Protein AF-A0A9D5CLG7-F1 (afdb_monomer)

Organism: NCBI:txid325984

Foldseek 3Di:
DPDVVVVVLVVDDQAEDELLLDADDPVVLVVLVVVADPPDDGPPVNVVNCVRCVVCVVCPVVSFDAADPSLLVSLVRQWHDRPPDIDGRDPVLLVVLVVQCVVVRTYSNSSSVVSVVVVVD

Structure (mmCIF, N/CA/C/O backbone):
data_AF-A0A9D5CLG7-F1
#
_entry.id   AF-A0A9D5CLG7-F1
#
loop_
_atom_site.group_PDB
_atom_site.id
_atom_site.type_symbol
_atom_site.label_atom_id
_atom_site.label_alt_id
_atom_site.label_comp_id
_atom_site.label_asym_id
_atom_site.label_entity_id
_atom_site.label_seq_id
_atom_site.pdbx_PDB_ins_code
_atom_site.Cartn_x
_atom_site.Cartn_y
_atom_site.Cartn_z
_atom_site.occupancy
_atom_site.B_iso_or_equiv
_atom_site.auth_seq_id
_atom_site.auth_comp_id
_atom_site.auth_asym_id
_atom_site.auth_atom_id
_atom_site.pdbx_PDB_model_num
ATOM 1 N N . MET A 1 1 ? -37.899 -3.023 -4.280 1.00 41.09 1 MET A N 1
ATOM 2 C CA . MET A 1 1 ? -37.759 -1.625 -3.823 1.00 41.09 1 MET A CA 1
ATOM 3 C C . MET A 1 1 ? -36.435 -1.510 -3.085 1.00 41.09 1 MET A C 1
ATOM 5 O O . MET A 1 1 ? -36.328 -2.059 -1.998 1.00 41.09 1 MET A O 1
ATOM 9 N N . ALA A 1 2 ? -35.408 -0.921 -3.705 1.00 43.69 2 ALA A N 1
ATOM 10 C CA . ALA A 1 2 ? -34.139 -0.651 -3.026 1.00 43.69 2 ALA A CA 1
ATOM 11 C C . ALA A 1 2 ? -34.364 0.487 -2.016 1.00 43.69 2 ALA A C 1
ATOM 13 O O . ALA A 1 2 ? -34.921 1.523 -2.373 1.00 43.69 2 ALA A O 1
ATOM 14 N N . SER A 1 3 ? -34.030 0.250 -0.746 1.00 47.88 3 SER A N 1
ATOM 15 C CA . SER A 1 3 ? -34.270 1.198 0.346 1.00 47.88 3 SER A CA 1
ATOM 16 C C . SER A 1 3 ? -33.360 2.417 0.210 1.00 47.88 3 SER A C 1
ATOM 18 O O . SER A 1 3 ? -32.168 2.266 -0.057 1.00 47.88 3 SER A O 1
ATOM 20 N N . ALA A 1 4 ? -33.904 3.613 0.457 1.00 49.62 4 ALA A N 1
ATOM 21 C CA . ALA A 1 4 ? -33.154 4.868 0.479 1.00 49.62 4 ALA A CA 1
ATOM 22 C C . ALA A 1 4 ? -31.922 4.800 1.404 1.00 49.62 4 ALA A C 1
ATOM 24 O O . ALA A 1 4 ? -30.911 5.414 1.098 1.00 49.62 4 ALA A O 1
ATOM 25 N N . ALA A 1 5 ? -31.948 3.971 2.455 1.00 48.78 5 ALA A N 1
ATOM 26 C CA . ALA A 1 5 ? -30.805 3.725 3.339 1.00 48.78 5 ALA A CA 1
ATOM 27 C C . ALA A 1 5 ? -29.539 3.234 2.605 1.00 48.78 5 ALA A C 1
ATOM 29 O O . ALA A 1 5 ? -28.444 3.678 2.926 1.00 48.78 5 ALA A O 1
ATOM 30 N N . ALA A 1 6 ? -29.682 2.391 1.575 1.00 46.22 6 ALA A N 1
ATOM 31 C CA . ALA A 1 6 ? -28.545 1.887 0.797 1.00 46.22 6 ALA A CA 1
ATOM 32 C C . ALA A 1 6 ? -27.966 2.938 -0.170 1.00 46.22 6 ALA A C 1
ATOM 34 O O . ALA A 1 6 ? -26.809 2.841 -0.569 1.00 46.22 6 ALA A O 1
ATOM 35 N N . ALA A 1 7 ? -28.758 3.948 -0.543 1.00 47.25 7 ALA A N 1
ATOM 36 C CA . ALA A 1 7 ? -28.310 5.046 -1.397 1.00 47.25 7 ALA A CA 1
ATOM 37 C C . ALA A 1 7 ? -27.605 6.160 -0.601 1.00 47.25 7 ALA A C 1
ATOM 39 O O . ALA A 1 7 ? -26.767 6.869 -1.153 1.00 47.25 7 ALA A O 1
ATOM 40 N N . ILE A 1 8 ? -27.915 6.310 0.693 1.00 50.00 8 ILE A N 1
ATOM 41 C CA . ILE A 1 8 ? -27.318 7.348 1.550 1.00 50.00 8 ILE A CA 1
ATOM 42 C C . ILE A 1 8 ? -25.889 6.957 1.971 1.00 50.00 8 ILE A C 1
ATOM 44 O O . ILE A 1 8 ? -25.021 7.824 2.041 1.00 50.00 8 ILE A O 1
ATOM 48 N N . ASP A 1 9 ? -25.600 5.662 2.143 1.00 49.12 9 ASP A N 1
ATOM 49 C CA . ASP A 1 9 ? -24.249 5.174 2.481 1.00 49.12 9 ASP A CA 1
ATOM 50 C C . ASP A 1 9 ? -23.226 5.348 1.341 1.00 49.12 9 ASP A C 1
ATOM 52 O O . ASP A 1 9 ? -22.021 5.399 1.580 1.00 49.12 9 ASP A O 1
ATOM 56 N N . GLN A 1 10 ? -23.689 5.518 0.097 1.00 50.62 10 GLN A N 1
ATOM 57 C CA . GLN A 1 10 ? -22.837 5.862 -1.050 1.00 50.62 10 GLN A CA 1
ATOM 58 C C . GLN A 1 10 ? -22.574 7.373 -1.196 1.00 50.62 10 GLN A C 1
ATOM 60 O O . GLN A 1 10 ? -21.804 7.771 -2.070 1.00 50.62 10 GLN A O 1
ATOM 65 N N . ALA A 1 11 ? -23.195 8.222 -0.367 1.00 55.47 11 ALA A N 1
ATOM 66 C CA . ALA A 1 11 ? -23.099 9.681 -0.468 1.00 55.47 11 ALA A CA 1
ATOM 67 C C . ALA A 1 11 ? -22.172 10.324 0.581 1.00 55.47 11 ALA A C 1
ATOM 69 O O . ALA A 1 11 ? -21.921 11.530 0.515 1.00 55.47 11 ALA A O 1
ATOM 70 N N . ALA A 1 12 ? -21.652 9.555 1.543 1.00 66.69 12 ALA A N 1
ATOM 71 C CA . ALA A 1 12 ? -20.655 10.067 2.475 1.00 66.69 12 ALA A CA 1
ATOM 72 C C . ALA A 1 12 ? -19.330 10.331 1.729 1.00 66.69 12 ALA A C 1
ATOM 74 O O . ALA A 1 12 ? -18.862 9.460 0.989 1.00 66.69 12 ALA A O 1
ATOM 75 N N . PRO A 1 13 ? -18.709 11.517 1.887 1.00 79.81 13 PRO A N 1
ATOM 76 C CA . PRO A 1 13 ? -17.416 11.784 1.274 1.00 79.81 13 PRO A CA 1
ATOM 77 C C . PRO A 1 13 ? -16.379 10.774 1.792 1.00 79.81 13 PRO A C 1
ATOM 79 O O . PRO A 1 13 ? -16.413 10.429 2.978 1.00 79.81 13 PRO A O 1
ATOM 82 N N . PRO A 1 14 ? -15.458 10.298 0.933 1.00 87.88 14 PRO A N 1
ATOM 83 C CA . PRO A 1 14 ? -14.445 9.339 1.349 1.00 87.88 14 PRO A CA 1
ATOM 84 C C . PRO A 1 14 ? -13.612 9.910 2.491 1.00 87.88 14 PRO A C 1
ATOM 86 O O . PRO A 1 14 ? -13.296 11.102 2.508 1.00 87.88 14 PRO A O 1
ATOM 89 N N . LYS A 1 15 ? -13.238 9.055 3.441 1.00 94.50 15 LYS A N 1
ATOM 90 C CA . LYS A 1 15 ? -12.399 9.466 4.563 1.00 94.50 15 LYS A CA 1
ATOM 91 C C . LYS A 1 15 ? -10.971 9.736 4.061 1.00 94.50 15 LYS A C 1
ATOM 93 O O . LYS A 1 15 ? -10.334 8.799 3.576 1.00 94.50 15 LYS A O 1
ATOM 98 N N . PRO A 1 16 ? -10.448 10.972 4.170 1.00 95.50 16 PRO A N 1
ATOM 99 C CA . PRO A 1 16 ? -9.091 11.267 3.737 1.00 95.50 16 PRO A CA 1
ATOM 100 C C . PRO A 1 16 ? -8.064 10.707 4.719 1.00 95.50 16 PRO A C 1
ATOM 102 O O . PRO A 1 16 ? -8.242 10.800 5.936 1.00 95.50 16 PRO A O 1
ATOM 105 N N . VAL A 1 17 ? -6.984 10.159 4.170 1.00 96.69 17 VAL A N 1
ATOM 106 C CA . VAL A 1 17 ? -5.788 9.718 4.895 1.00 96.69 17 VAL A CA 1
ATOM 107 C C . VAL A 1 17 ? -4.526 10.195 4.169 1.00 96.69 17 VAL A C 1
ATOM 109 O O .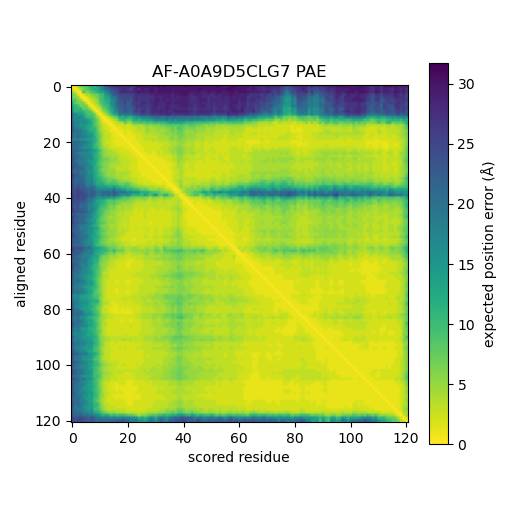 VAL A 1 17 ? -4.588 10.685 3.040 1.00 96.69 17 VAL A O 1
ATOM 112 N N . GLU A 1 18 ? -3.383 10.068 4.839 1.00 95.50 18 GLU A N 1
ATOM 113 C CA . GLU A 1 18 ? -2.075 10.521 4.358 1.00 95.50 18 GLU A CA 1
ATOM 114 C C . GLU A 1 18 ? -1.699 9.903 3.002 1.00 95.50 18 GLU A C 1
ATOM 116 O O . GLU A 1 18 ? -1.685 8.682 2.849 1.00 95.50 18 GLU A O 1
ATOM 121 N N . GLU A 1 19 ? -1.3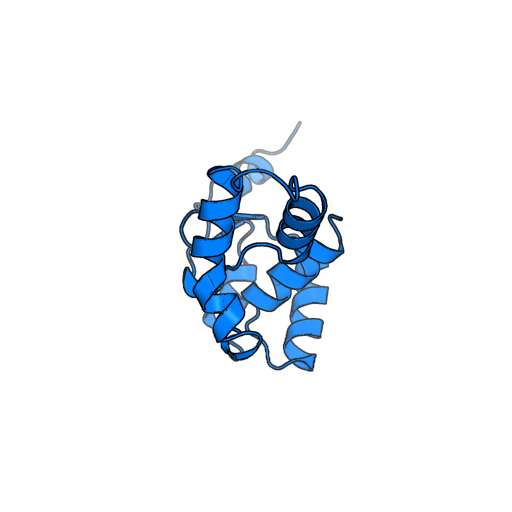13 10.736 2.029 1.00 94.12 19 GLU A N 1
ATOM 122 C CA . GLU A 1 19 ? -0.934 10.290 0.677 1.00 94.12 19 GLU A CA 1
ATOM 123 C C . GLU A 1 19 ? 0.269 9.335 0.688 1.00 94.12 19 GLU A C 1
ATOM 125 O O . GLU A 1 19 ? 0.330 8.402 -0.109 1.00 94.12 19 GLU A O 1
ATOM 130 N N . SER A 1 20 ? 1.182 9.499 1.654 1.00 93.25 20 SER A N 1
ATOM 131 C CA . SER A 1 20 ? 2.356 8.626 1.807 1.00 93.25 20 SER A CA 1
ATOM 132 C C . SER A 1 20 ? 2.027 7.165 2.141 1.00 93.25 20 SER A C 1
ATOM 134 O O . SER A 1 20 ? 2.923 6.324 2.124 1.00 93.25 20 SER A O 1
ATOM 136 N N . LEU A 1 21 ? 0.762 6.847 2.441 1.00 95.69 21 LEU A N 1
ATOM 137 C CA . LEU A 1 21 ? 0.301 5.471 2.631 1.00 95.69 21 LEU A CA 1
ATOM 138 C C . LEU A 1 21 ? 0.128 4.725 1.300 1.00 95.69 21 LEU A C 1
ATOM 140 O O . LEU A 1 21 ? 0.058 3.498 1.304 1.00 95.69 21 LEU A O 1
ATOM 144 N N . TRP A 1 22 ? 0.080 5.431 0.167 1.00 95.25 22 TRP A N 1
ATOM 145 C CA . TRP A 1 22 ? -0.049 4.825 -1.155 1.00 95.25 22 TRP A CA 1
ATOM 146 C C . TRP A 1 22 ? 1.306 4.551 -1.824 1.00 95.25 22 TRP A C 1
ATOM 148 O O . TRP A 1 22 ? 2.276 5.297 -1.684 1.00 95.25 22 TRP A O 1
ATOM 158 N N . TRP A 1 23 ? 1.335 3.482 -2.615 1.00 93.25 23 TRP A N 1
ATOM 159 C CA . TRP A 1 23 ? 2.390 3.161 -3.579 1.00 93.25 23 TRP A CA 1
ATOM 160 C C . TRP A 1 23 ? 1.769 2.446 -4.766 1.00 93.25 23 TRP A C 1
ATOM 162 O O . TRP A 1 23 ? 0.761 1.759 -4.584 1.00 93.25 23 TRP A O 1
ATOM 172 N N . ASP A 1 24 ? 2.340 2.545 -5.963 1.00 90.31 24 ASP A N 1
ATOM 173 C CA . ASP A 1 24 ? 1.807 1.775 -7.086 1.00 90.31 24 ASP A CA 1
ATOM 174 C C . ASP A 1 24 ? 2.200 0.297 -6.981 1.00 90.31 24 ASP A C 1
ATOM 176 O O . ASP A 1 24 ? 3.167 -0.084 -6.323 1.00 90.31 24 ASP A O 1
ATOM 180 N N . SER A 1 25 ? 1.415 -0.571 -7.616 1.00 89.50 25 SER A N 1
ATOM 181 C CA . SER A 1 25 ? 1.696 -2.007 -7.623 1.00 89.50 25 SER A CA 1
ATOM 182 C C . SER A 1 25 ? 3.017 -2.301 -8.336 1.00 89.50 25 SER A C 1
ATOM 184 O O . SER A 1 25 ? 3.137 -2.088 -9.545 1.00 89.50 25 SER A O 1
ATOM 186 N N . PHE A 1 26 ? 3.983 -2.861 -7.603 1.00 89.56 26 PHE A N 1
ATOM 187 C CA . PHE A 1 26 ? 5.234 -3.347 -8.185 1.00 89.56 26 PHE A CA 1
ATOM 188 C C . PHE A 1 26 ? 5.005 -4.469 -9.199 1.00 89.56 26 PHE A C 1
ATOM 190 O O . PHE A 1 26 ? 5.727 -4.529 -10.184 1.00 89.56 26 PHE A O 1
ATOM 197 N N . VAL A 1 27 ? 3.986 -5.315 -8.997 1.00 89.69 27 VAL A N 1
ATOM 198 C CA . VAL A 1 27 ? 3.644 -6.400 -9.934 1.00 89.69 27 VAL A CA 1
ATOM 199 C C . VAL A 1 27 ? 3.309 -5.815 -11.302 1.00 89.69 27 VAL A C 1
ATOM 201 O O . VAL A 1 27 ? 3.972 -6.126 -12.283 1.00 89.69 27 VAL A O 1
ATOM 204 N N . THR A 1 28 ? 2.370 -4.869 -11.348 1.00 89.31 28 THR A N 1
ATOM 205 C CA . THR A 1 28 ? 1.958 -4.215 -12.599 1.00 89.31 28 THR A CA 1
ATOM 206 C C . THR A 1 28 ? 3.096 -3.418 -13.236 1.00 89.31 28 THR A C 1
ATOM 208 O O . THR A 1 28 ? 3.187 -3.325 -14.456 1.00 89.31 28 THR A O 1
ATOM 211 N N . LEU A 1 29 ? 3.964 -2.806 -12.425 1.00 91.44 29 LEU A N 1
ATOM 212 C CA . LEU A 1 29 ? 5.132 -2.096 -12.939 1.00 91.44 29 LEU A CA 1
ATOM 213 C C . LEU A 1 29 ? 6.146 -3.056 -13.576 1.00 91.44 29 LEU A C 1
ATOM 215 O O . LEU A 1 29 ? 6.654 -2.758 -14.653 1.00 91.44 29 LEU A O 1
ATOM 219 N N . PHE A 1 30 ? 6.434 -4.189 -12.934 1.00 91.88 30 PHE A N 1
ATOM 220 C CA . PHE A 1 30 ? 7.359 -5.186 -13.469 1.00 91.88 30 PHE A CA 1
ATOM 221 C C . PHE A 1 30 ? 6.803 -5.877 -14.714 1.00 91.88 30 PHE A C 1
ATOM 223 O O . PHE A 1 30 ? 7.542 -6.025 -15.676 1.00 91.88 30 PHE A O 1
ATOM 230 N N . GLU A 1 31 ? 5.504 -6.171 -14.771 1.00 92.62 31 GLU A N 1
ATOM 231 C CA . GLU A 1 31 ? 4.857 -6.674 -15.992 1.00 92.62 31 GLU A CA 1
ATOM 232 C C . GLU A 1 31 ? 5.005 -5.700 -17.174 1.00 92.62 31 GLU A C 1
ATOM 234 O O . GLU A 1 31 ? 5.287 -6.112 -18.299 1.00 92.62 31 GLU A O 1
ATOM 239 N N . GLU A 1 32 ? 4.849 -4.392 -16.936 1.00 91.44 32 GLU A N 1
ATOM 240 C CA . GLU A 1 32 ? 5.045 -3.377 -17.979 1.00 91.44 32 GLU A CA 1
ATOM 241 C C . GLU A 1 32 ? 6.516 -3.207 -18.381 1.00 91.44 32 GLU A C 1
ATOM 243 O O . GLU A 1 32 ? 6.789 -2.900 -19.542 1.00 91.44 32 GLU A O 1
ATOM 248 N N . LEU A 1 33 ? 7.454 -3.405 -17.450 1.00 90.88 33 LEU A N 1
ATOM 249 C CA . LEU A 1 33 ? 8.890 -3.414 -17.742 1.00 90.88 33 LEU A CA 1
ATOM 250 C C . LEU A 1 33 ? 9.291 -4.641 -18.562 1.00 90.88 33 LEU A C 1
ATOM 252 O O . LEU A 1 33 ? 10.023 -4.493 -19.536 1.00 90.88 33 LEU A O 1
ATOM 256 N N . ASP A 1 34 ? 8.783 -5.821 -18.216 1.00 91.88 34 ASP A N 1
ATOM 257 C CA . ASP A 1 34 ? 9.053 -7.068 -18.937 1.00 91.88 34 ASP A CA 1
ATOM 258 C C . ASP A 1 34 ? 8.480 -7.036 -20.361 1.00 91.88 34 ASP A C 1
ATOM 260 O O . ASP A 1 34 ? 9.060 -7.598 -21.290 1.00 91.88 34 ASP A O 1
ATOM 264 N N . ALA A 1 35 ? 7.359 -6.335 -20.556 1.00 91.00 35 ALA A N 1
ATOM 265 C CA . ALA A 1 35 ? 6.766 -6.104 -21.870 1.00 91.00 35 ALA A CA 1
ATOM 266 C C . ALA A 1 35 ? 7.447 -4.975 -22.670 1.00 91.00 35 ALA A C 1
ATOM 268 O O . ALA A 1 35 ? 7.105 -4.763 -23.840 1.00 91.00 35 ALA A O 1
ATOM 269 N N . ALA A 1 36 ? 8.369 -4.215 -22.068 1.00 88.94 36 ALA A N 1
ATOM 270 C CA . ALA A 1 36 ? 8.981 -3.067 -22.720 1.00 88.94 36 ALA A CA 1
ATOM 271 C C . ALA A 1 36 ?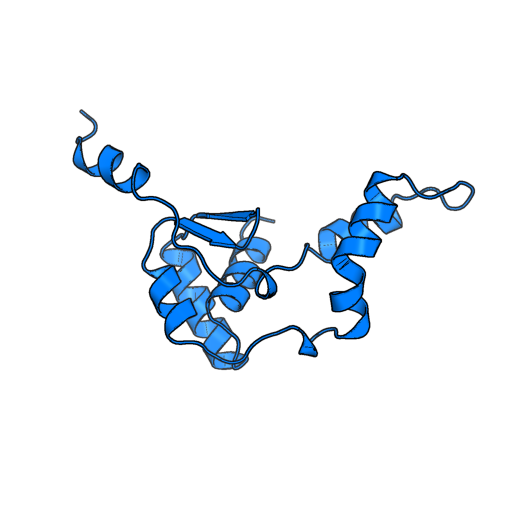 10.003 -3.497 -23.795 1.00 88.94 36 ALA A C 1
ATOM 273 O O . ALA A 1 36 ? 10.770 -4.444 -23.609 1.00 88.94 36 ALA A O 1
ATOM 274 N N . PRO A 1 37 ? 10.061 -2.788 -24.936 1.00 85.56 37 PRO A N 1
ATOM 275 C CA . PRO A 1 37 ? 11.027 -3.081 -25.989 1.00 85.56 37 PRO A CA 1
ATOM 276 C C . PRO A 1 37 ? 12.467 -2.808 -25.526 1.00 85.56 37 PRO A C 1
ATOM 278 O O . PRO A 1 37 ? 12.790 -1.715 -25.074 1.00 85.56 37 PRO A O 1
ATOM 281 N N . LEU A 1 38 ? 13.358 -3.788 -25.711 1.00 80.25 38 LEU A N 1
ATOM 282 C CA . LEU A 1 38 ? 14.767 -3.711 -25.286 1.00 80.25 38 LEU A CA 1
ATOM 283 C C . LEU A 1 38 ? 15.629 -2.754 -26.128 1.00 80.25 38 LEU A C 1
ATOM 285 O O . LEU A 1 38 ? 16.720 -2.376 -25.711 1.00 80.25 38 LEU A O 1
ATOM 289 N N . SER A 1 39 ? 15.179 -2.411 -27.337 1.00 76.25 39 SER A N 1
ATOM 290 C CA . SER A 1 39 ? 15.977 -1.705 -28.348 1.00 76.25 39 SER A CA 1
ATOM 291 C C . SER A 1 39 ? 15.498 -0.283 -28.649 1.00 76.25 39 SER A C 1
ATOM 293 O O . SER A 1 39 ? 15.996 0.332 -29.590 1.00 76.25 39 SER A O 1
ATOM 295 N N . SER A 1 40 ? 14.513 0.231 -27.912 1.00 78.44 40 SER A N 1
ATOM 296 C CA . SER A 1 40 ? 13.974 1.583 -28.089 1.00 78.44 40 SER A CA 1
ATOM 297 C C . SER A 1 40 ? 13.805 2.287 -26.749 1.00 78.44 40 SER A C 1
ATOM 299 O O . SER A 1 40 ? 13.819 1.647 -25.700 1.00 78.44 40 SER A O 1
ATOM 301 N N . ASP A 1 41 ? 13.601 3.602 -26.793 1.00 85.88 41 ASP A N 1
ATOM 302 C CA . ASP A 1 41 ? 13.300 4.381 -25.596 1.00 85.88 41 ASP A CA 1
ATOM 303 C C . ASP A 1 41 ? 12.053 3.845 -24.877 1.00 85.88 41 ASP A C 1
ATOM 305 O O . ASP A 1 41 ? 11.098 3.361 -25.499 1.00 85.88 41 ASP A O 1
ATOM 309 N N . LEU A 1 42 ? 12.059 3.946 -23.545 1.00 88.31 42 LEU A N 1
ATOM 310 C CA . LEU A 1 42 ? 10.924 3.537 -22.726 1.00 88.31 42 LEU A CA 1
ATOM 311 C C . LEU A 1 42 ? 9.707 4.432 -23.020 1.00 88.31 42 LEU A C 1
ATOM 313 O O . LEU A 1 42 ? 9.852 5.655 -23.092 1.00 88.31 42 LEU A O 1
ATOM 317 N N . PRO A 1 43 ? 8.489 3.868 -23.117 1.00 89.62 43 PRO A N 1
ATOM 318 C CA . PRO A 1 43 ? 7.277 4.664 -23.269 1.00 89.62 43 PRO A CA 1
ATOM 319 C C . PRO A 1 43 ? 7.138 5.708 -22.151 1.00 89.62 43 PRO A C 1
ATOM 321 O O . PRO A 1 43 ? 7.331 5.385 -20.979 1.00 89.62 43 PRO A O 1
ATOM 324 N N . ASN A 1 44 ? 6.719 6.937 -22.479 1.00 90.62 44 ASN A N 1
ATOM 325 C CA . ASN A 1 44 ? 6.580 8.033 -21.501 1.00 90.62 44 ASN A CA 1
ATOM 326 C C . ASN A 1 44 ? 5.752 7.641 -20.264 1.00 90.62 44 ASN A C 1
ATOM 328 O O . ASN A 1 44 ? 6.128 7.961 -19.140 1.00 90.62 44 ASN A O 1
ATOM 332 N N . ARG A 1 45 ? 4.669 6.877 -20.462 1.00 89.62 45 ARG A N 1
ATOM 333 C CA . ARG A 1 45 ? 3.830 6.344 -19.375 1.00 89.62 45 ARG A CA 1
ATOM 334 C C . ARG A 1 45 ? 4.625 5.477 -18.393 1.00 89.62 45 ARG A C 1
ATOM 336 O O . ARG A 1 45 ? 4.409 5.560 -17.187 1.00 89.62 45 ARG A O 1
ATOM 343 N N . LEU A 1 46 ? 5.537 4.649 -18.899 1.00 90.38 46 LEU A N 1
ATOM 344 C CA . LEU A 1 46 ? 6.386 3.792 -18.075 1.00 90.38 46 LEU A CA 1
ATOM 345 C C . LEU A 1 46 ? 7.446 4.620 -17.338 1.00 90.38 46 LEU A C 1
ATOM 347 O O . LEU A 1 46 ? 7.682 4.403 -16.153 1.00 90.38 46 LEU A O 1
ATOM 351 N N . VAL A 1 47 ? 8.017 5.631 -18.000 1.00 92.19 47 VAL A N 1
ATOM 352 C CA . VAL A 1 47 ? 8.941 6.589 -17.370 1.00 92.19 47 VAL A CA 1
ATOM 353 C C . VAL A 1 47 ? 8.274 7.329 -16.205 1.00 92.19 47 VAL A C 1
ATOM 355 O O . VAL A 1 47 ? 8.883 7.479 -1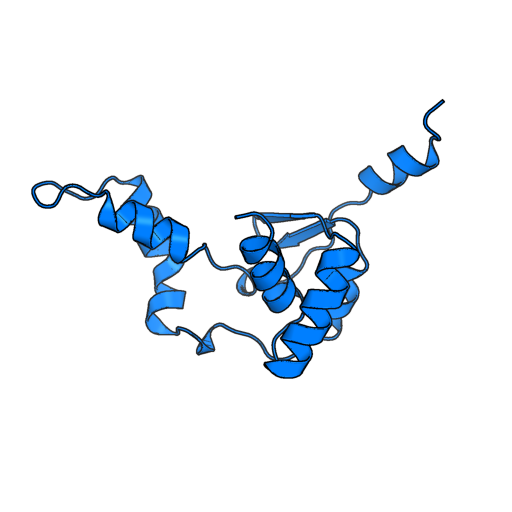5.147 1.00 92.19 47 VAL A O 1
ATOM 358 N N . GLU A 1 48 ? 7.027 7.774 -16.362 1.00 91.81 48 GLU A N 1
ATOM 359 C CA . GLU A 1 48 ? 6.268 8.418 -15.282 1.00 91.81 48 GLU A CA 1
ATOM 360 C C . GLU A 1 48 ? 6.022 7.469 -14.108 1.00 91.81 48 GLU A C 1
ATOM 362 O O . GLU A 1 48 ? 6.287 7.835 -12.964 1.00 91.81 48 GLU A O 1
ATOM 367 N N . LYS A 1 49 ? 5.613 6.221 -14.368 1.00 91.62 49 LYS A N 1
ATOM 368 C CA . LYS A 1 49 ? 5.448 5.219 -13.304 1.00 91.62 49 LYS A CA 1
ATOM 369 C C . LYS A 1 49 ? 6.745 4.946 -12.549 1.00 91.62 49 LYS A C 1
ATOM 371 O O . LYS A 1 49 ? 6.730 4.881 -11.322 1.00 91.62 49 LYS A O 1
ATOM 376 N N . LEU A 1 50 ? 7.870 4.829 -13.253 1.00 92.94 50 LEU A N 1
ATOM 377 C CA . LEU A 1 50 ? 9.181 4.656 -12.624 1.00 92.94 50 LEU A CA 1
ATOM 378 C C . LEU A 1 50 ? 9.524 5.835 -11.708 1.00 92.94 50 LEU A C 1
ATOM 380 O O . LEU A 1 50 ? 9.981 5.628 -10.586 1.00 92.94 50 LEU A O 1
ATOM 384 N N . LYS A 1 51 ? 9.253 7.069 -12.152 1.00 93.25 51 LYS A N 1
ATOM 385 C CA . LYS A 1 51 ? 9.459 8.276 -11.339 1.00 93.25 51 LYS A CA 1
ATOM 386 C C . LYS A 1 51 ? 8.560 8.296 -10.103 1.00 93.25 51 LYS A C 1
ATOM 388 O O . LYS A 1 51 ? 9.055 8.577 -9.016 1.00 93.25 51 LYS A O 1
ATOM 393 N N . ASN A 1 52 ? 7.286 7.934 -10.240 1.00 90.38 52 ASN A N 1
ATOM 394 C CA . ASN A 1 52 ? 6.343 7.891 -9.117 1.00 90.38 52 ASN A CA 1
ATOM 395 C C . ASN A 1 52 ? 6.723 6.823 -8.077 1.00 90.38 52 ASN A C 1
ATOM 397 O O . ASN A 1 52 ? 6.556 7.033 -6.878 1.00 90.38 52 ASN A O 1
ATOM 401 N N . AS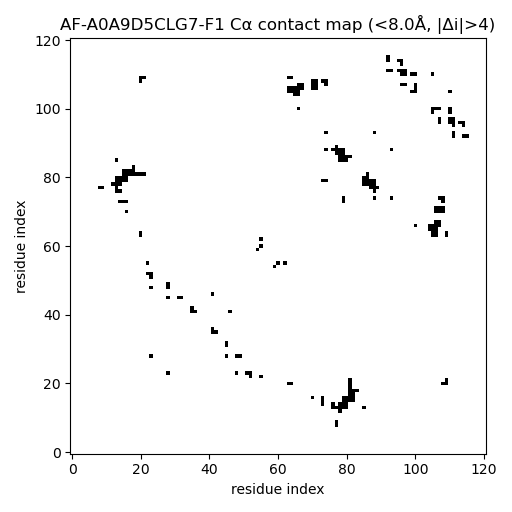N A 1 53 ? 7.307 5.705 -8.518 1.00 91.81 53 ASN A N 1
ATOM 402 C CA . ASN A 1 53 ? 7.745 4.616 -7.638 1.00 91.81 53 ASN A CA 1
ATOM 403 C C . ASN A 1 53 ? 9.191 4.768 -7.147 1.00 91.81 53 ASN A C 1
ATOM 405 O O . ASN A 1 53 ? 9.652 3.967 -6.337 1.00 91.81 53 ASN A O 1
ATOM 409 N N . HIS A 1 54 ? 9.915 5.801 -7.587 1.00 92.94 54 HIS A N 1
ATOM 410 C CA . HIS A 1 54 ? 11.335 5.986 -7.288 1.00 92.94 54 HIS A CA 1
ATOM 411 C C . HIS A 1 54 ? 11.640 5.969 -5.781 1.00 92.94 54 HIS A C 1
ATOM 413 O O . HIS A 1 54 ? 12.545 5.265 -5.336 1.00 92.94 54 HIS A O 1
ATOM 419 N N . ALA A 1 55 ? 10.857 6.697 -4.977 1.00 90.81 55 ALA A N 1
ATOM 420 C CA . ALA A 1 55 ? 11.039 6.730 -3.524 1.00 90.81 55 ALA A CA 1
ATOM 421 C C . ALA A 1 55 ? 10.855 5.341 -2.885 1.00 90.81 55 ALA A C 1
ATOM 423 O O . ALA A 1 55 ? 11.597 4.971 -1.972 1.00 90.81 55 ALA A O 1
ATOM 424 N N . TRP A 1 56 ? 9.910 4.562 -3.410 1.00 91.50 56 TRP A N 1
ATOM 425 C CA . TRP A 1 56 ? 9.615 3.203 -2.975 1.00 91.50 56 TRP A CA 1
ATOM 426 C C . TRP A 1 56 ? 10.678 2.194 -3.420 1.00 91.50 56 TRP A C 1
ATOM 428 O O . TRP A 1 56 ? 10.966 1.273 -2.667 1.00 91.50 56 TRP A O 1
ATOM 438 N N . PHE A 1 57 ? 11.345 2.385 -4.561 1.00 90.81 57 PHE A N 1
ATOM 439 C CA . PHE A 1 57 ? 12.505 1.564 -4.929 1.00 90.81 57 PHE A CA 1
ATOM 440 C C . PHE A 1 57 ? 13.714 1.802 -4.025 1.00 90.81 57 PHE A C 1
ATOM 442 O O . PHE A 1 57 ? 14.389 0.849 -3.645 1.00 90.81 57 PHE A O 1
ATOM 449 N N . LEU A 1 58 ? 13.983 3.059 -3.665 1.00 91.56 58 LEU A N 1
ATOM 450 C CA . LEU A 1 58 ? 15.134 3.395 -2.822 1.00 91.56 58 LEU A CA 1
ATOM 451 C C . LEU A 1 58 ? 14.911 3.049 -1.349 1.00 91.56 58 LEU A C 1
ATOM 453 O O . LEU A 1 58 ? 15.834 2.606 -0.672 1.00 91.56 58 LEU A O 1
ATOM 457 N N . SER A 1 59 ? 13.691 3.255 -0.851 1.00 89.19 59 SER A N 1
ATOM 458 C CA . SER A 1 59 ? 13.360 3.040 0.564 1.00 89.19 59 SER A CA 1
ATOM 459 C C . SER A 1 59 ? 12.847 1.624 0.828 1.00 89.19 59 SER A C 1
ATOM 461 O O . SER A 1 59 ? 12.961 1.126 1.951 1.00 89.19 59 SER A O 1
ATOM 463 N N . SER A 1 60 ? 12.308 0.967 -0.207 1.00 86.31 60 SER A N 1
ATOM 464 C CA . SER A 1 60 ? 11.724 -0.372 -0.166 1.00 86.31 60 SER A CA 1
ATOM 465 C C . SER A 1 60 ? 10.742 -0.500 1.002 1.00 86.31 60 SER A C 1
ATOM 467 O O . SER A 1 60 ? 9.847 0.331 1.174 1.00 86.31 60 SER A O 1
ATOM 469 N N . VAL A 1 61 ? 10.941 -1.501 1.852 1.00 87.62 61 VAL A N 1
ATOM 470 C CA . VAL A 1 61 ? 10.124 -1.774 3.034 1.00 87.62 61 VAL A CA 1
ATOM 471 C C . VAL A 1 61 ? 10.110 -0.639 4.065 1.00 87.62 61 VAL A C 1
ATOM 473 O O . VAL A 1 61 ? 9.221 -0.600 4.905 1.00 87.62 61 VAL A O 1
ATOM 476 N N . SER A 1 62 ? 11.037 0.319 3.998 1.00 90.12 62 SER A N 1
ATOM 477 C CA . SER A 1 62 ? 11.070 1.460 4.927 1.00 90.12 62 SER A CA 1
ATOM 478 C C . SER A 1 62 ? 9.972 2.496 4.650 1.00 90.12 62 SER A C 1
ATOM 480 O O . SER A 1 62 ? 9.733 3.363 5.485 1.00 90.12 62 SER A O 1
ATOM 482 N N . GLY A 1 63 ? 9.309 2.432 3.486 1.00 90.62 63 GLY A N 1
ATOM 483 C CA . GLY A 1 63 ? 8.138 3.265 3.181 1.00 90.62 63 GLY A CA 1
ATOM 484 C C . GLY A 1 63 ? 6.876 2.841 3.943 1.00 90.62 63 GLY A C 1
ATOM 485 O O . GLY A 1 63 ? 5.915 3.607 4.041 1.00 90.62 63 GLY A O 1
ATOM 486 N N . PHE A 1 64 ? 6.879 1.635 4.512 1.00 94.69 64 PHE A N 1
ATOM 487 C CA . PHE A 1 64 ? 5.792 1.148 5.341 1.00 94.69 64 PHE A CA 1
ATOM 488 C C . PHE A 1 64 ? 5.782 1.825 6.717 1.00 94.69 64 PHE A C 1
ATOM 490 O O . PHE A 1 64 ? 6.815 2.028 7.356 1.00 94.69 64 PHE A O 1
ATOM 497 N N . ARG A 1 65 ? 4.586 2.200 7.167 1.00 96.75 65 ARG A N 1
ATOM 498 C CA . ARG A 1 65 ? 4.338 2.927 8.409 1.00 96.75 65 ARG A CA 1
ATOM 499 C C . ARG A 1 65 ? 3.987 1.959 9.544 1.00 96.75 65 ARG A C 1
ATOM 501 O O . ARG A 1 65 ? 3.421 0.899 9.283 1.00 96.75 65 ARG A O 1
ATOM 508 N N . PRO A 1 66 ? 4.302 2.315 10.802 1.00 97.19 66 PRO A N 1
ATOM 509 C CA . PRO A 1 66 ? 3.856 1.550 11.962 1.00 97.19 66 PRO A CA 1
ATOM 510 C C . PRO A 1 66 ? 2.325 1.634 12.134 1.00 97.19 66 PRO A C 1
ATOM 512 O O . PRO A 1 66 ? 1.691 2.485 11.506 1.00 97.19 66 PRO A O 1
ATOM 515 N N . PRO A 1 67 ? 1.728 0.810 13.017 1.00 98.12 67 PRO A N 1
ATOM 516 C CA . PRO A 1 67 ? 0.287 0.812 13.257 1.00 98.12 67 PRO A CA 1
ATOM 517 C C . PRO A 1 67 ? -0.237 2.188 13.679 1.00 98.12 67 PRO A C 1
ATOM 519 O O . PRO A 1 67 ? 0.413 2.911 14.441 1.00 98.12 67 PRO A O 1
ATOM 522 N N . SER A 1 68 ? -1.434 2.538 13.210 1.00 97.69 68 SER A N 1
ATOM 523 C CA . SER A 1 68 ? -2.009 3.873 13.350 1.00 97.69 68 SER A CA 1
ATOM 524 C C . SER A 1 68 ? -3.491 3.788 13.684 1.00 97.69 68 SER A C 1
ATOM 526 O O . SER A 1 68 ? -4.329 3.387 12.877 1.00 97.69 68 SER A O 1
ATOM 528 N N . GLN A 1 69 ? -3.861 4.285 14.865 1.00 96.94 69 GLN A N 1
ATOM 529 C CA . GLN A 1 69 ? -5.267 4.318 15.272 1.00 96.94 69 GLN A CA 1
ATOM 530 C C . GLN A 1 69 ? -6.132 5.161 14.316 1.00 96.94 69 GLN A C 1
ATOM 532 O O . GLN A 1 69 ? -7.318 4.878 14.149 1.00 96.94 69 GLN A O 1
ATOM 537 N N . VAL A 1 70 ? -5.538 6.168 13.664 1.00 97.12 70 VAL A N 1
ATOM 538 C CA . VAL A 1 70 ? -6.208 6.987 12.642 1.00 97.12 70 VAL A CA 1
ATOM 539 C C . VAL A 1 70 ? -6.500 6.154 11.396 1.00 97.12 70 VAL A C 1
ATOM 541 O O . VAL A 1 70 ? -7.626 6.177 10.901 1.00 97.12 70 VAL A O 1
ATOM 544 N N . SER A 1 71 ? -5.521 5.382 10.924 1.00 97.50 71 SER A N 1
ATOM 545 C CA . SER A 1 71 ? -5.660 4.499 9.761 1.00 97.50 71 SER A CA 1
ATOM 546 C C . SER A 1 71 ? -6.654 3.374 10.042 1.00 97.50 71 SER A C 1
ATOM 548 O O . SER A 1 71 ? -7.532 3.100 9.226 1.00 97.50 71 SER A O 1
ATOM 550 N N . LYS A 1 72 ? -6.606 2.796 11.247 1.00 97.31 72 LYS A N 1
ATOM 551 C CA . LYS A 1 72 ? -7.577 1.801 11.708 1.00 97.31 72 LYS A CA 1
ATOM 552 C C . LYS A 1 72 ? -9.010 2.330 11.691 1.00 97.31 72 LYS A C 1
ATOM 554 O O . LYS A 1 72 ? -9.890 1.667 11.153 1.00 97.31 72 LYS A O 1
ATOM 559 N N . ALA A 1 73 ? -9.232 3.528 12.236 1.00 96.88 73 ALA A N 1
ATOM 560 C CA . ALA A 1 73 ? -10.547 4.166 12.247 1.00 96.88 73 ALA A CA 1
ATOM 561 C C . ALA A 1 73 ? -11.015 4.576 10.839 1.00 96.88 73 ALA A C 1
ATOM 563 O O . ALA A 1 73 ? -12.211 4.596 10.556 1.00 96.88 73 ALA A O 1
ATOM 564 N N . ALA A 1 74 ? -10.094 4.891 9.922 1.00 96.81 74 ALA A N 1
ATOM 565 C CA . ALA A 1 74 ? -10.455 5.200 8.541 1.00 96.81 74 ALA A CA 1
ATOM 566 C C . ALA A 1 74 ? -11.106 4.002 7.830 1.00 96.81 74 ALA A C 1
ATOM 568 O O . ALA A 1 74 ? -12.040 4.195 7.054 1.00 96.81 74 ALA A O 1
ATOM 569 N N . LEU A 1 75 ? -10.694 2.772 8.159 1.00 96.88 75 LEU A N 1
ATOM 570 C CA . LEU A 1 75 ? -11.303 1.541 7.640 1.00 96.88 75 LEU A CA 1
ATOM 571 C C . LEU A 1 75 ? -12.706 1.250 8.205 1.00 96.88 75 LEU A C 1
ATOM 573 O O . LEU A 1 75 ? -13.323 0.253 7.833 1.00 96.88 75 LEU A O 1
ATOM 577 N N . ASP A 1 76 ? -13.238 2.065 9.118 1.00 95.81 76 ASP A N 1
ATOM 578 C CA . ASP A 1 76 ? -14.661 2.015 9.487 1.00 95.81 76 ASP A CA 1
ATOM 579 C C . ASP A 1 76 ? -15.549 2.748 8.464 1.00 95.81 76 ASP A C 1
ATOM 581 O O . ASP A 1 76 ? -16.767 2.592 8.482 1.00 95.81 76 ASP A O 1
ATOM 585 N N . SER A 1 77 ? -14.955 3.530 7.555 1.00 95.44 77 SER A N 1
ATOM 586 C CA . SER A 1 77 ? -15.675 4.212 6.475 1.00 95.44 77 SER A CA 1
ATOM 587 C C . SER A 1 77 ? -15.824 3.304 5.248 1.00 95.44 77 SER A C 1
ATOM 589 O O . SER A 1 77 ? -14.894 2.562 4.937 1.00 95.44 77 SER A O 1
ATOM 591 N N . PRO A 1 78 ? -16.930 3.394 4.484 1.00 94.69 78 PRO A N 1
ATOM 592 C CA . PRO A 1 78 ? -17.138 2.569 3.288 1.00 94.69 78 PRO A CA 1
ATOM 593 C C . PRO A 1 78 ? -16.172 2.913 2.143 1.00 94.69 78 PRO A C 1
ATOM 595 O O . PRO A 1 78 ? -15.926 2.093 1.259 1.00 94.69 78 PRO A O 1
ATOM 598 N N . GLN A 1 79 ? -15.613 4.125 2.143 1.00 95.62 79 GLN A N 1
ATOM 599 C CA . GLN A 1 79 ? -14.622 4.570 1.172 1.00 95.62 79 GLN A CA 1
ATOM 600 C C . GLN A 1 79 ? -13.570 5.441 1.860 1.00 95.62 79 GLN A C 1
ATOM 602 O O . GLN A 1 79 ? -13.898 6.294 2.689 1.00 95.62 79 GLN A O 1
ATOM 607 N N . ILE A 1 80 ? -12.312 5.263 1.468 1.00 96.81 80 ILE A N 1
ATOM 608 C CA . ILE A 1 80 ? -11.188 6.104 1.882 1.00 96.81 80 ILE A CA 1
ATOM 609 C C . ILE A 1 80 ? -10.546 6.761 0.659 1.00 96.81 80 ILE A C 1
ATOM 611 O O . ILE A 1 80 ? -10.583 6.214 -0.448 1.00 96.81 80 ILE A O 1
ATOM 615 N N . SER A 1 81 ? -9.961 7.940 0.850 1.00 96.69 81 SER A N 1
ATOM 616 C CA . SER A 1 81 ? -9.184 8.641 -0.175 1.00 96.69 81 SER A CA 1
ATOM 617 C C . SER A 1 81 ? -7.748 8.842 0.289 1.00 96.69 81 SER A C 1
ATOM 619 O O . SER A 1 81 ? -7.522 9.334 1.394 1.00 96.69 81 SER A O 1
ATOM 621 N N . ILE A 1 82 ? -6.796 8.495 -0.572 1.00 96.12 82 ILE A N 1
ATOM 622 C CA . ILE A 1 82 ? -5.355 8.530 -0.310 1.00 96.12 82 ILE A CA 1
ATOM 623 C C . ILE A 1 82 ? -4.716 9.381 -1.407 1.00 96.12 82 ILE A C 1
ATOM 625 O O . ILE A 1 82 ? -4.503 8.903 -2.520 1.00 96.12 82 ILE A O 1
ATOM 629 N N . GLY A 1 83 ? -4.504 10.670 -1.138 1.00 92.62 83 GLY A N 1
ATOM 630 C CA . GLY A 1 83 ? -4.157 11.632 -2.189 1.00 92.62 83 GLY A CA 1
ATOM 631 C C . GLY A 1 83 ? -5.199 11.626 -3.318 1.00 92.62 83 GLY A C 1
ATOM 632 O O . GLY A 1 83 ? -6.385 11.867 -3.085 1.00 92.62 83 GLY A O 1
ATOM 633 N N . SER A 1 84 ? -4.763 11.309 -4.540 1.00 92.19 84 SER A N 1
ATOM 634 C CA . SER A 1 84 ? -5.643 11.187 -5.716 1.00 92.19 84 SER A CA 1
ATOM 635 C C . SER A 1 84 ? -6.379 9.838 -5.832 1.00 92.1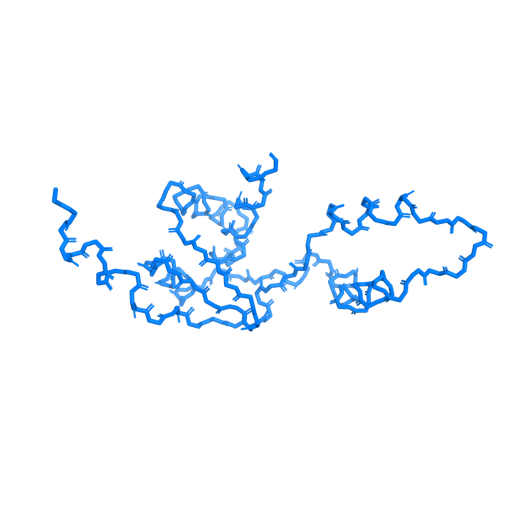9 84 SER A C 1
ATOM 637 O O . SER A 1 84 ? -7.285 9.697 -6.658 1.00 92.19 84 SER A O 1
ATOM 639 N N . HIS A 1 85 ? -6.034 8.852 -5.000 1.00 94.25 85 HIS A N 1
ATOM 640 C CA . HIS A 1 85 ? -6.574 7.495 -5.064 1.00 94.25 85 HIS A CA 1
ATOM 641 C C . HIS A 1 85 ? -7.818 7.337 -4.187 1.00 94.25 85 HIS A C 1
ATOM 643 O O . HIS A 1 85 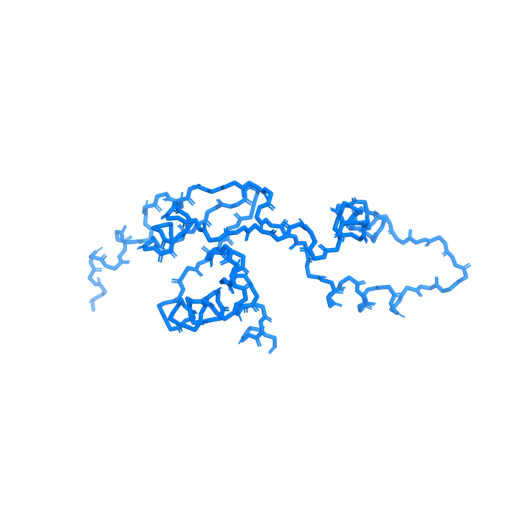? -7.936 7.944 -3.122 1.00 94.25 85 HIS A O 1
ATOM 649 N N . ARG A 1 86 ? -8.751 6.480 -4.613 1.00 95.06 86 ARG A N 1
ATOM 650 C CA . ARG A 1 86 ? -9.939 6.099 -3.836 1.00 95.06 86 ARG A CA 1
ATOM 651 C C . ARG A 1 86 ? -9.994 4.590 -3.679 1.00 95.06 86 ARG A C 1
ATOM 653 O O . ARG A 1 86 ? -9.833 3.870 -4.660 1.00 95.06 86 ARG A O 1
ATOM 660 N N . LEU A 1 87 ? -10.272 4.133 -2.465 1.00 94.50 87 LEU A N 1
ATOM 661 C CA . LEU A 1 87 ? -10.426 2.719 -2.142 1.00 94.50 87 LEU A CA 1
ATOM 662 C C . LEU A 1 87 ? -11.782 2.484 -1.496 1.00 94.50 87 LEU A C 1
ATOM 664 O O . LEU A 1 87 ? -12.150 3.174 -0.546 1.00 94.50 87 LEU A O 1
ATOM 668 N N . SER A 1 88 ? -12.509 1.496 -2.008 1.00 95.50 88 SER A N 1
ATOM 669 C CA . SER A 1 88 ? -13.738 1.017 -1.375 1.00 95.50 88 SER A CA 1
ATOM 670 C C . SER A 1 88 ? -13.369 -0.015 -0.317 1.00 95.50 88 SER A C 1
ATOM 672 O O . SER A 1 88 ? -12.625 -0.953 -0.608 1.00 95.50 88 SER A O 1
ATOM 674 N N . VAL A 1 89 ? -13.871 0.162 0.901 1.00 96.06 89 VAL A N 1
ATOM 675 C CA . VAL A 1 89 ? -13.573 -0.723 2.026 1.00 96.06 89 VAL A CA 1
ATOM 676 C C . VAL A 1 89 ? -14.591 -1.853 2.058 1.00 96.06 89 VAL A C 1
ATOM 678 O O . VAL A 1 89 ? -15.780 -1.638 2.287 1.00 96.06 89 VAL A O 1
ATOM 681 N N . LYS A 1 90 ? -14.112 -3.073 1.830 1.00 95.50 90 LYS A N 1
ATOM 682 C CA . LYS A 1 90 ? -14.893 -4.303 1.931 1.00 95.50 90 LYS A CA 1
ATOM 683 C C . LYS A 1 90 ? -14.715 -4.891 3.335 1.00 95.50 90 LYS A C 1
ATOM 685 O O . LYS A 1 90 ? -13.568 -5.153 3.717 1.00 95.50 90 LYS A O 1
ATOM 690 N N . PRO A 1 91 ? -15.793 -5.113 4.111 1.00 94.00 91 PRO A N 1
ATOM 691 C CA . PRO A 1 91 ? -1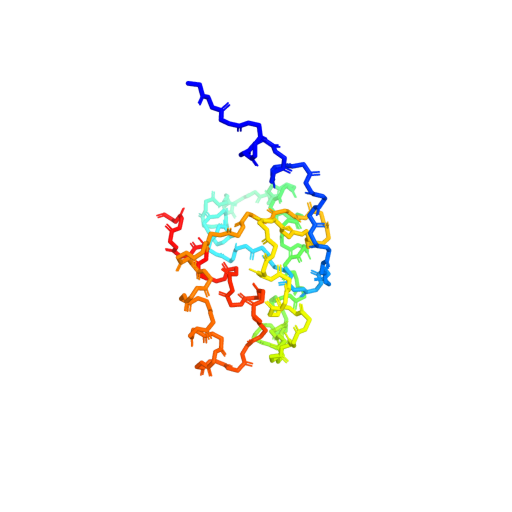5.691 -5.636 5.475 1.00 94.00 91 PRO A CA 1
ATOM 692 C C . PRO A 1 91 ? -14.899 -6.948 5.569 1.00 94.00 91 PRO A C 1
ATOM 694 O O . PRO A 1 91 ? -14.070 -7.108 6.461 1.00 94.00 91 PRO A O 1
ATOM 697 N N . GLU A 1 92 ? -15.083 -7.859 4.612 1.00 93.88 92 GLU A N 1
ATOM 698 C CA . GLU A 1 92 ? -14.373 -9.138 4.566 1.00 93.88 92 GLU A CA 1
ATOM 699 C C . GLU A 1 92 ? -12.857 -8.975 4.389 1.00 93.88 92 GLU A C 1
ATOM 701 O O . GLU A 1 92 ? -12.077 -9.687 5.024 1.00 93.88 92 GLU A O 1
ATOM 706 N N . LEU A 1 93 ? -12.425 -8.000 3.582 1.00 96.44 93 LEU A N 1
ATOM 707 C CA . LEU A 1 93 ? -11.006 -7.718 3.369 1.00 96.44 93 LEU A CA 1
ATOM 708 C C . LEU A 1 93 ? -10.404 -6.956 4.545 1.00 96.44 93 LEU A C 1
ATOM 710 O O . LEU A 1 93 ? -9.255 -7.204 4.902 1.00 96.44 93 LEU A O 1
ATOM 714 N N . LYS A 1 94 ? -11.178 -6.081 5.194 1.00 96.81 94 LYS A N 1
ATOM 715 C CA . LYS A 1 94 ? -10.748 -5.358 6.394 1.00 96.81 94 LYS A CA 1
ATOM 716 C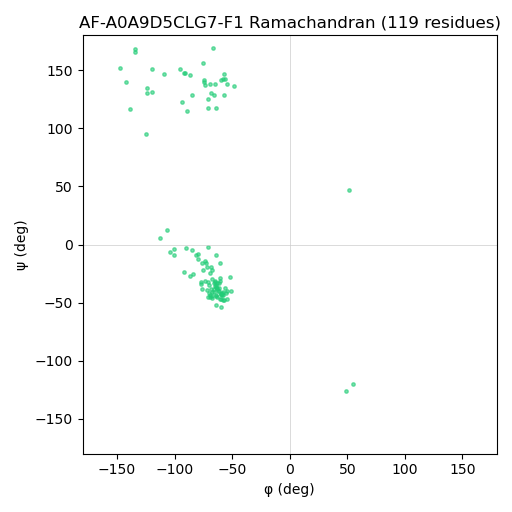 C . LYS A 1 94 ? -10.318 -6.313 7.504 1.00 96.81 94 LYS A C 1
ATOM 718 O O . LYS A 1 94 ? -9.234 -6.151 8.050 1.00 96.81 94 LYS A O 1
ATOM 723 N N . GLU A 1 95 ? -11.110 -7.337 7.811 1.00 96.38 95 GLU A N 1
ATOM 724 C CA . GLU A 1 95 ? -10.765 -8.291 8.877 1.00 96.38 95 GLU A CA 1
ATOM 725 C C . GLU A 1 95 ? -9.504 -9.112 8.558 1.00 96.38 95 GLU A C 1
ATOM 727 O O . GLU A 1 95 ? -8.743 -9.503 9.448 1.00 96.38 95 GLU A O 1
ATOM 732 N N . VAL A 1 96 ? -9.245 -9.390 7.278 1.00 97.25 96 VAL A N 1
ATOM 733 C CA . VAL A 1 96 ? -7.978 -10.000 6.842 1.00 97.25 96 VAL A CA 1
ATOM 734 C C . VAL A 1 96 ? -6.833 -8.994 6.978 1.00 97.25 96 VAL A C 1
ATOM 736 O O . VAL A 1 96 ? -5.796 -9.331 7.545 1.00 97.25 96 VAL A O 1
ATOM 739 N N . ALA A 1 97 ? -7.036 -7.752 6.540 1.00 97.56 97 ALA A N 1
ATOM 740 C CA . ALA A 1 97 ? -6.054 -6.676 6.612 1.00 97.56 97 ALA A CA 1
ATOM 741 C C . ALA A 1 97 ? -5.616 -6.367 8.046 1.00 97.56 97 ALA A C 1
ATOM 743 O O . ALA A 1 97 ? -4.423 -6.230 8.292 1.00 97.56 97 ALA A O 1
ATOM 744 N N . LEU A 1 98 ? -6.546 -6.330 9.006 1.00 97.81 98 LEU A N 1
ATOM 745 C CA . LEU A 1 98 ? -6.225 -6.110 10.419 1.00 97.81 98 LEU A CA 1
ATOM 746 C C . LEU A 1 98 ? -5.356 -7.238 10.994 1.00 97.81 98 LEU A C 1
ATOM 748 O O . LEU A 1 98 ? -4.440 -6.975 11.772 1.00 97.81 98 LEU A O 1
ATOM 752 N N . ARG A 1 99 ? -5.601 -8.490 10.588 1.00 97.62 99 ARG A N 1
ATOM 753 C CA . ARG A 1 99 ? -4.765 -9.635 10.987 1.00 97.62 99 ARG A CA 1
ATOM 754 C C . ARG A 1 99 ? -3.377 -9.569 10.353 1.00 97.62 99 ARG A C 1
ATOM 756 O O . ARG A 1 99 ? -2.390 -9.754 11.057 1.00 97.62 99 ARG A O 1
ATOM 763 N N . VAL A 1 100 ? -3.295 -9.259 9.058 1.00 97.19 100 VAL A N 1
ATOM 764 C CA . VAL A 1 100 ? -2.020 -9.071 8.343 1.00 97.19 100 VAL A CA 1
ATOM 765 C C . VAL A 1 100 ? -1.205 -7.936 8.970 1.00 97.19 100 VAL A C 1
ATOM 767 O O . VAL A 1 100 ? -0.025 -8.124 9.264 1.00 97.19 100 VAL A O 1
ATOM 770 N N . GLY A 1 101 ? -1.838 -6.794 9.245 1.00 97.31 101 GLY A N 1
ATOM 771 C CA . GLY A 1 101 ? -1.194 -5.641 9.872 1.00 97.31 101 GLY A CA 1
ATOM 772 C C . GLY A 1 101 ? -0.663 -5.943 11.269 1.00 97.31 101 GLY A C 1
ATOM 773 O O . GLY A 1 101 ? 0.460 -5.562 11.591 1.00 97.31 101 GLY A O 1
ATOM 774 N N . ALA A 1 102 ? -1.406 -6.714 12.069 1.00 97.44 102 ALA A N 1
ATOM 775 C CA . ALA A 1 102 ? -0.943 -7.168 13.379 1.00 97.44 102 ALA A CA 1
ATOM 776 C C . ALA A 1 102 ? 0.287 -8.092 13.292 1.00 97.44 102 ALA A C 1
ATOM 778 O O . ALA A 1 102 ? 1.172 -8.001 14.139 1.00 97.44 102 ALA A O 1
ATOM 779 N N . CYS A 1 103 ? 0.373 -8.956 12.274 1.00 97.25 103 CYS A N 1
ATOM 780 C CA . CYS A 1 103 ? 1.532 -9.829 12.065 1.00 97.25 103 CYS A CA 1
ATOM 781 C C . CYS A 1 103 ? 2.788 -9.068 11.616 1.00 97.25 103 CYS A C 1
ATOM 783 O O . CYS A 1 103 ? 3.896 -9.467 11.966 1.00 97.25 103 CYS A O 1
ATOM 785 N N . LEU A 1 104 ? 2.619 -8.006 10.824 1.00 95.44 104 LEU A N 1
ATOM 786 C CA . LEU A 1 104 ? 3.723 -7.257 10.213 1.00 95.44 104 LEU A CA 1
ATOM 787 C C . LEU A 1 104 ? 4.059 -5.954 10.949 1.00 95.44 104 LEU A C 1
ATOM 789 O O . LEU A 1 104 ? 5.006 -5.275 10.562 1.00 95.44 104 LEU A O 1
ATOM 793 N N . CYS A 1 105 ? 3.298 -5.603 11.990 1.00 96.25 105 CYS A N 1
ATOM 794 C CA . CYS A 1 105 ? 3.353 -4.296 12.649 1.00 96.25 105 CYS A CA 1
ATOM 795 C C . CYS A 1 105 ? 3.221 -3.145 11.637 1.00 96.25 105 CYS A C 1
ATOM 797 O O . CYS A 1 105 ? 4.002 -2.193 11.655 1.00 96.25 105 CYS A O 1
ATOM 799 N N . LEU A 1 106 ? 2.240 -3.265 10.742 1.00 96.88 106 LEU A N 1
ATOM 800 C CA . LEU A 1 106 ? 2.032 -2.373 9.607 1.00 96.88 106 LEU A CA 1
ATOM 801 C C . LEU A 1 106 ? 0.788 -1.501 9.810 1.00 96.88 106 LEU A C 1
ATOM 803 O O . LEU A 1 106 ? -0.207 -1.956 10.373 1.00 96.88 106 LEU A O 1
ATOM 807 N N . ASP A 1 107 ? 0.835 -0.271 9.302 1.00 98.31 107 ASP A N 1
ATOM 808 C CA . ASP A 1 107 ? -0.322 0.612 9.184 1.00 98.31 107 ASP A CA 1
ATOM 809 C C . ASP A 1 107 ? -1.521 -0.108 8.549 1.00 98.31 107 ASP A C 1
ATOM 811 O O . ASP A 1 107 ? -1.407 -0.858 7.572 1.00 98.31 107 ASP A O 1
ATOM 815 N N . GLU A 1 108 ? -2.696 0.105 9.126 1.00 98.31 108 GLU A N 1
ATOM 816 C CA . GLU A 1 108 ? -3.904 -0.625 8.776 1.00 98.31 108 GLU A CA 1
ATOM 817 C C . GLU A 1 108 ? -4.361 -0.349 7.338 1.00 98.31 108 GLU A C 1
ATOM 819 O O . GLU A 1 108 ? -4.817 -1.271 6.660 1.00 98.31 108 GLU A O 1
ATOM 824 N N . VAL A 1 109 ? -4.192 0.878 6.832 1.00 98.19 109 VAL A N 1
ATOM 825 C CA . VAL A 1 109 ? -4.529 1.218 5.443 1.00 98.19 109 VAL A CA 1
ATOM 826 C C . VAL A 1 109 ? -3.541 0.559 4.484 1.00 98.19 109 VAL A C 1
ATOM 828 O O . VAL A 1 109 ? -3.964 -0.011 3.479 1.00 98.19 109 VAL A O 1
ATOM 831 N N . GLN A 1 110 ? -2.243 0.554 4.794 1.00 97.38 110 GLN A N 1
ATOM 832 C CA . GLN A 1 110 ? -1.249 -0.139 3.959 1.00 97.38 110 GLN A CA 1
ATOM 833 C C . GLN A 1 110 ? -1.457 -1.658 3.957 1.00 97.38 110 GLN A C 1
ATOM 835 O O . GLN A 1 110 ? -1.371 -2.302 2.910 1.00 97.38 110 GLN A O 1
ATOM 840 N N . SER A 1 111 ? -1.824 -2.227 5.104 1.00 97.69 111 SER A N 1
ATOM 841 C CA . SER A 1 111 ? -2.212 -3.636 5.220 1.00 97.69 111 SER A CA 1
ATOM 842 C C . SER A 1 111 ? -3.454 -3.944 4.382 1.00 97.69 111 SER A C 1
ATOM 844 O O . SER A 1 111 ? -3.510 -4.974 3.710 1.00 97.69 111 SER A O 1
ATOM 846 N N . TYR A 1 112 ? -4.431 -3.033 4.367 1.00 97.81 112 TYR A N 1
ATOM 847 C CA . TYR A 1 112 ? -5.620 -3.156 3.529 1.00 97.81 112 TYR A CA 1
ATOM 848 C C . TYR A 1 112 ? -5.282 -3.114 2.039 1.00 97.81 112 TYR A C 1
ATOM 850 O O . TYR A 1 112 ? -5.763 -3.963 1.296 1.00 97.81 112 TYR A O 1
ATOM 858 N N . ILE A 1 113 ? -4.409 -2.199 1.607 1.00 96.75 113 ILE A N 1
ATOM 859 C CA . ILE A 1 113 ? -3.943 -2.117 0.214 1.00 96.75 113 ILE A CA 1
ATOM 860 C C . ILE A 1 113 ? -3.287 -3.434 -0.230 1.00 96.75 113 ILE A C 1
ATOM 862 O O . ILE A 1 113 ? -3.561 -3.908 -1.333 1.00 96.75 113 ILE A O 1
ATOM 866 N N . LEU A 1 114 ? -2.448 -4.047 0.614 1.00 95.25 114 LEU A N 1
ATOM 867 C CA . LEU A 1 114 ? -1.813 -5.338 0.314 1.00 95.25 114 LEU A CA 1
ATOM 868 C C . LEU A 1 114 ? -2.847 -6.446 0.106 1.00 95.25 114 LEU A C 1
ATOM 870 O O . LEU A 1 114 ? -2.768 -7.195 -0.868 1.00 95.25 114 LEU A O 1
ATOM 874 N N . VAL A 1 115 ? -3.823 -6.537 1.010 1.00 95.88 115 VAL A N 1
ATOM 875 C CA . VAL A 1 115 ? -4.901 -7.525 0.927 1.00 95.88 115 VAL A CA 1
ATOM 876 C C . VAL A 1 115 ? -5.760 -7.274 -0.312 1.00 95.88 115 VAL A C 1
ATOM 878 O O . VAL A 1 115 ? -5.912 -8.174 -1.129 1.00 95.88 115 VAL A O 1
ATOM 881 N N . ASP A 1 116 ? -6.258 -6.058 -0.517 1.00 95.00 116 ASP A N 1
ATOM 882 C CA . ASP A 1 116 ? -7.118 -5.717 -1.657 1.00 95.00 116 ASP A CA 1
ATOM 883 C C . ASP A 1 116 ? -6.469 -6.049 -3.008 1.00 95.00 116 ASP A C 1
ATOM 885 O O . ASP A 1 116 ? -7.103 -6.668 -3.864 1.00 95.00 116 ASP A O 1
ATOM 889 N N . ARG A 1 117 ? -5.170 -5.764 -3.162 1.00 92.88 117 ARG A N 1
ATOM 890 C CA . ARG A 1 117 ? -4.399 -6.113 -4.368 1.00 92.88 117 ARG A CA 1
ATOM 891 C C . ARG A 1 117 ? -4.158 -7.611 -4.545 1.00 92.88 117 ARG A C 1
ATOM 893 O O . ARG A 1 117 ? -3.946 -8.046 -5.667 1.00 92.88 117 ARG A O 1
ATOM 900 N N . SER A 1 118 ? -4.183 -8.388 -3.465 1.00 89.12 118 SER A N 1
ATOM 901 C CA . SER A 1 118 ? -3.958 -9.839 -3.510 1.00 89.12 118 SER A CA 1
ATOM 902 C C . SER A 1 118 ? -5.236 -10.633 -3.797 1.00 89.12 118 SER A C 1
ATOM 904 O O . SER A 1 118 ? -5.156 -11.735 -4.328 1.00 89.12 118 SER A O 1
ATOM 906 N N . TYR A 1 119 ? -6.409 -10.098 -3.439 1.00 80.50 119 TYR A N 1
ATOM 907 C CA . TYR A 1 119 ? -7.710 -10.759 -3.636 1.00 80.50 119 TYR A CA 1
ATOM 908 C C . TYR A 1 119 ? -8.491 -10.244 -4.858 1.00 80.50 119 TYR A C 1
ATOM 910 O O . TYR A 1 119 ? -9.513 -10.832 -5.208 1.00 80.50 119 TYR A O 1
ATOM 918 N N . CYS A 1 120 ? -8.036 -9.163 -5.499 1.00 58.91 120 CYS A N 1
ATOM 919 C CA . CYS A 1 120 ? -8.600 -8.648 -6.753 1.00 58.91 120 CYS A CA 1
ATOM 920 C C . CYS A 1 120 ? -7.712 -8.920 -7.989 1.00 58.91 120 CYS A C 1
ATOM 922 O O . CYS A 1 120 ? -7.957 -8.309 -9.029 1.00 58.91 120 CYS A O 1
ATOM 924 N N . ALA A 1 121 ? -6.692 -9.781 -7.868 1.00 45.84 121 ALA A N 1
ATOM 925 C CA . ALA A 1 121 ? -5.820 -10.200 -8.971 1.00 45.84 121 ALA A CA 1
ATOM 926 C C . ALA A 1 121 ? -6.432 -11.346 -9.791 1.00 45.84 121 ALA A C 1
ATOM 928 O O . ALA A 1 121 ? -7.005 -12.273 -9.171 1.00 45.84 121 ALA A O 1
#

InterPro domains:
  IPR044840 Nucleoporin Nup188 [PTHR31431] (3-118)

pLDDT: mean 88.19, std 14.57, range [41.09, 98.31]

Radius of gyration: 16.97 Å; Cα contacts (8 Å, |Δi|>4): 122; chains: 1; bounding box: 54×22×44 Å

Nearest PDB structures (foldseek):
  9hcj-assembly1_B0  TM=5.978E-01  e=3.358E-02  Dictyostelium discoideum
  4knh-assembly2_B  TM=6.489E-01  e=1.169E-01  Thermochaetoides thermophila
  4knh-assembly1_A  TM=5.366E-01  e=1.927E-01  Thermochaetoides thermophila
  7mvu-assembly1_A  TM=5.821E-01  e=3.827E-01  Thermochaetoides thermophila DSM 1495
  9hcj-assembly1_X0  TM=5.405E-01  e=8.612E-01  Dictyostelium discoideum

Secondary structure (DSSP, 8-state):
---HHHHHTTSSPPEEE-GGG----HHHHHHHHHTS-TTSPPPHHHHHHHHHHHHHHHHGGGGPPPP-HHHHHHTTSSEEEETTEEEE--HHHHHHHHHHHHHHT--HHHHHHHHHHHH--

Solvent-accessible surface area (backbone atoms only — not comparable to full-atom values): 7126 Å² total; per-residue (Å²): 133,85,56,68,71,71,60,53,69,74,65,60,78,53,42,76,50,65,46,75,62,62,77,78,63,62,67,65,50,49,55,54,56,73,70,46,67,92,88,55,84,76,56,68,71,56,54,51,52,51,60,73,39,41,66,49,68,76,45,43,78,70,59,62,48,60,67,38,75,67,40,49,57,41,67,74,36,63,28,32,25,41,66,94,44,76,46,76,52,48,73,76,51,45,62,52,7,52,53,52,9,66,75,66,55,28,19,32,53,47,25,31,53,55,44,54,61,67,76,72,108

Mean predicted aligned error: 6.86 Å

Sequence (121 aa):
MASAAAAIDQAAPPKPVEESLWWDSFVTLFEELDAAPLSSDLPNRLVEKLKNNHAWFLSSVSGFRPPSQVSKAALDSPQISIGSHRLSVKPELKEVALRVGACLCLDEVQSYILVDRSYCA